Protein AF-A0A7V9C0D9-F1 (afdb_monomer)

Sequence (172 aa):
MTDKRKLALTRKELLERAALGGAVLTVPGLLAACGGGSGIEGAATTTVAQATADTTLADKLTISNWSLYIDIDEKTKKRPTLEQFTADTGVKVEYIEDVNDNDEWFGKNQAALRQGKAIGRDITVLTDWMAARMVRLGYAEKLDRETIPNAKNLVSALQSPGWDPDRSFSLP

Nearest PDB structures (foldseek):
  3hjf-assembly1_A  TM=5.015E-01  e=9.085E-01  Thermus thermophilus HB27
  4nca-assembly1_A  TM=4.549E-01  e=6.955E-01  Thermus thermophilus
  5gq9-assembly1_A  TM=4.524E-01  e=1.187E+00  Thermus thermophilus HB27
  4kpy-assembly2_B  TM=4.471E-01  e=2.165E+00  Thermus thermophilus HB27
  4nca-assembly2_B  TM=4.562E-01  e=2.314E+00  Thermus thermophilus

Structure (mmCIF, N/CA/C/O backbone):
data_AF-A0A7V9C0D9-F1
#
_entry.id   AF-A0A7V9C0D9-F1
#
loop_
_atom_site.group_PDB
_atom_site.id
_atom_site.type_symbol
_atom_site.label_atom_id
_atom_site.label_alt_id
_atom_site.label_comp_id
_atom_site.label_asym_id
_atom_site.label_entity_id
_atom_site.label_seq_id
_atom_site.pdbx_PDB_ins_code
_atom_site.Cartn_x
_atom_site.Cartn_y
_atom_site.Cartn_z
_atom_site.occupancy
_atom_site.B_iso_or_equiv
_atom_site.auth_seq_id
_atom_site.auth_comp_id
_atom_site.auth_asym_id
_atom_site.auth_atom_id
_atom_site.pdbx_PDB_model_num
ATOM 1 N N . MET A 1 1 ? 51.490 21.694 38.026 1.00 43.00 1 MET A N 1
ATOM 2 C CA . MET A 1 1 ? 52.101 21.862 36.686 1.00 43.00 1 MET A CA 1
ATOM 3 C C . MET A 1 1 ? 53.160 20.774 36.570 1.00 43.00 1 MET A C 1
ATOM 5 O O . MET A 1 1 ? 53.981 20.700 37.464 1.00 43.00 1 MET A O 1
ATOM 9 N N . THR A 1 2 ? 53.113 19.806 35.654 1.00 39.44 2 THR A N 1
ATOM 10 C CA . THR A 1 2 ? 52.869 19.946 34.212 1.00 39.44 2 THR A CA 1
ATOM 11 C C . THR A 1 2 ? 52.307 18.642 33.616 1.00 39.44 2 THR A C 1
ATOM 13 O O . THR A 1 2 ? 52.577 17.541 34.086 1.00 39.44 2 THR A O 1
ATOM 16 N N . ASP A 1 3 ? 51.486 18.857 32.598 1.00 39.78 3 ASP A N 1
ATOM 17 C CA . ASP A 1 3 ? 50.572 18.016 31.824 1.00 39.78 3 ASP A CA 1
ATOM 18 C C . ASP A 1 3 ? 51.233 16.823 31.084 1.00 39.78 3 ASP A C 1
ATOM 20 O O . ASP A 1 3 ? 52.225 17.000 30.376 1.00 39.78 3 ASP A O 1
ATOM 24 N N . LYS A 1 4 ? 50.673 15.605 31.204 1.00 45.59 4 LYS A N 1
ATOM 25 C CA . LYS A 1 4 ? 51.028 14.432 30.373 1.00 45.59 4 LYS A CA 1
ATOM 26 C C . LYS A 1 4 ? 49.917 14.191 29.348 1.00 45.59 4 LYS A C 1
ATOM 28 O O . LYS A 1 4 ? 48.973 13.441 29.596 1.00 45.59 4 LYS A O 1
ATOM 33 N N . ARG A 1 5 ? 50.048 14.818 28.179 1.00 52.03 5 ARG A N 1
ATOM 34 C CA . ARG A 1 5 ? 49.160 14.604 27.028 1.00 52.03 5 ARG A CA 1
ATOM 35 C C . ARG A 1 5 ? 49.320 13.182 26.486 1.00 52.03 5 ARG A C 1
ATOM 37 O O . ARG A 1 5 ? 50.422 12.745 26.168 1.00 52.03 5 ARG A O 1
ATOM 44 N N . LYS A 1 6 ? 48.199 12.467 26.379 1.00 49.31 6 LYS A N 1
ATOM 45 C CA . LYS A 1 6 ? 48.088 11.154 25.733 1.00 49.31 6 LYS A CA 1
ATOM 46 C C . LYS A 1 6 ? 48.381 11.299 24.233 1.00 49.31 6 LYS A C 1
ATOM 48 O O . LYS A 1 6 ? 47.725 12.087 23.558 1.00 49.31 6 LYS A O 1
ATOM 53 N N . LEU A 1 7 ? 49.343 10.534 23.717 1.00 53.47 7 LEU A N 1
ATOM 54 C CA . LEU A 1 7 ? 49.616 10.403 22.283 1.00 53.47 7 LEU A CA 1
ATOM 55 C C . LEU A 1 7 ? 48.478 9.603 21.630 1.00 53.47 7 LEU A C 1
ATOM 57 O O . LEU A 1 7 ? 48.466 8.376 21.682 1.00 53.47 7 LEU A O 1
ATOM 61 N N . ALA A 1 8 ? 47.495 10.295 21.057 1.00 54.19 8 ALA A N 1
ATOM 62 C CA . ALA A 1 8 ? 46.501 9.681 20.186 1.00 54.19 8 ALA A CA 1
ATOM 63 C C . ALA A 1 8 ? 47.062 9.651 18.757 1.00 54.19 8 ALA A C 1
ATOM 65 O O . ALA A 1 8 ? 47.154 10.690 18.107 1.00 54.19 8 ALA A O 1
ATOM 66 N N . LEU A 1 9 ? 47.462 8.468 18.283 1.00 62.81 9 LEU A N 1
ATOM 67 C CA . LEU A 1 9 ? 47.835 8.255 16.883 1.00 62.81 9 LEU A CA 1
ATOM 68 C C . LEU A 1 9 ? 46.603 8.460 16.000 1.00 62.81 9 LEU A C 1
ATOM 70 O O . LEU A 1 9 ? 45.533 7.903 16.261 1.00 62.81 9 LEU A O 1
ATOM 74 N N . THR A 1 10 ? 46.742 9.269 14.955 1.00 70.44 10 THR A N 1
ATOM 75 C CA . THR A 1 10 ? 45.628 9.555 14.048 1.00 70.44 10 THR A CA 1
ATOM 76 C C . THR A 1 10 ? 45.445 8.420 13.035 1.00 70.44 10 THR A C 1
ATOM 78 O O . THR A 1 10 ? 46.400 7.754 12.639 1.00 70.44 10 THR A O 1
ATOM 81 N N . ARG A 1 11 ? 44.201 8.192 12.575 1.00 61.34 11 ARG A N 1
ATOM 82 C CA . ARG A 1 11 ? 43.859 7.128 11.599 1.00 61.34 11 ARG A CA 1
ATOM 83 C C . ARG A 1 11 ? 44.713 7.176 10.325 1.00 61.34 11 ARG A C 1
ATOM 85 O O . ARG A 1 11 ? 44.920 6.149 9.690 1.00 61.34 11 ARG A O 1
ATOM 92 N N . LYS A 1 12 ? 45.209 8.363 9.972 1.00 57.19 12 LYS A N 1
ATOM 93 C CA . LYS A 1 12 ? 46.047 8.601 8.798 1.00 57.19 12 LYS A CA 1
ATOM 94 C C . LYS A 1 12 ? 47.481 8.082 8.995 1.00 57.19 12 LYS A C 1
ATOM 96 O O . LYS A 1 12 ? 47.986 7.392 8.121 1.00 57.19 12 LYS A O 1
ATOM 101 N N . GLU A 1 13 ? 48.071 8.273 10.178 1.00 59.66 13 GLU A N 1
ATOM 102 C CA . GLU A 1 13 ? 49.398 7.725 10.521 1.00 59.66 13 GLU A CA 1
ATOM 103 C C . GLU A 1 13 ? 49.404 6.196 10.655 1.00 59.66 13 GLU A C 1
ATOM 105 O O . GLU A 1 13 ? 50.413 5.556 10.362 1.00 59.66 13 GLU A O 1
ATOM 110 N N . LEU A 1 14 ? 48.288 5.589 11.080 1.00 65.38 14 LEU A N 1
ATOM 111 C CA . LEU A 1 14 ? 48.160 4.128 11.144 1.00 65.38 14 LEU A CA 1
ATOM 112 C C . LEU A 1 14 ? 48.170 3.498 9.739 1.00 65.38 14 LEU A C 1
ATOM 114 O O . LEU A 1 14 ? 48.801 2.464 9.534 1.00 65.38 14 LEU A O 1
ATOM 118 N N . LEU A 1 15 ? 47.503 4.138 8.773 1.00 65.00 15 LEU A N 1
ATOM 119 C CA . LEU A 1 15 ? 47.429 3.667 7.387 1.00 65.00 15 LEU A CA 1
ATOM 120 C C . LEU A 1 15 ? 48.741 3.891 6.626 1.00 65.00 15 LEU A C 1
ATOM 122 O O . LEU A 1 15 ? 49.165 3.018 5.876 1.00 65.00 15 LEU A O 1
ATOM 126 N N . GLU A 1 16 ? 49.427 5.009 6.868 1.00 58.91 16 GLU A N 1
ATOM 127 C CA . GLU A 1 16 ? 50.733 5.282 6.254 1.00 58.91 16 GLU A CA 1
ATOM 128 C C . GLU A 1 16 ? 51.829 4.329 6.762 1.00 58.91 16 GLU A C 1
ATOM 130 O O . GLU A 1 16 ? 52.700 3.923 5.995 1.00 58.91 16 GLU A O 1
ATOM 135 N N . ARG A 1 17 ? 51.761 3.888 8.027 1.00 55.12 17 ARG A N 1
ATOM 136 C CA . ARG A 1 17 ? 52.713 2.912 8.592 1.00 55.12 17 ARG A CA 1
ATOM 137 C C . ARG A 1 17 ? 52.408 1.458 8.216 1.00 55.12 17 ARG A C 1
ATOM 139 O O . ARG A 1 17 ? 53.324 0.642 8.226 1.00 55.12 17 ARG A O 1
ATOM 146 N N . ALA A 1 18 ? 51.169 1.137 7.840 1.00 57.06 18 ALA A N 1
ATOM 147 C CA . ALA A 1 18 ? 50.803 -0.183 7.322 1.00 57.06 18 ALA A CA 1
ATOM 148 C C . ALA A 1 18 ? 51.292 -0.417 5.877 1.00 57.06 18 ALA A C 1
ATOM 150 O O . ALA A 1 18 ? 51.474 -1.559 5.467 1.00 57.06 18 ALA A O 1
ATOM 151 N N . ALA A 1 19 ? 51.554 0.650 5.114 1.00 55.41 19 ALA A N 1
ATOM 152 C CA . ALA A 1 19 ? 51.967 0.557 3.714 1.00 55.41 19 ALA A CA 1
ATOM 153 C C . ALA A 1 19 ? 53.476 0.296 3.501 1.00 55.41 19 ALA A C 1
ATOM 155 O O . ALA A 1 19 ? 53.890 0.056 2.370 1.00 55.41 19 ALA A O 1
ATOM 156 N N . LEU A 1 20 ? 54.308 0.336 4.552 1.00 55.09 20 LEU A N 1
ATOM 157 C CA . LEU A 1 20 ? 55.777 0.300 4.423 1.00 55.09 20 LEU A CA 1
ATOM 158 C C . LEU A 1 20 ? 56.484 -0.794 5.251 1.00 55.09 20 LEU A C 1
ATOM 160 O O . LEU A 1 20 ? 57.712 -0.806 5.309 1.00 55.09 20 LEU A O 1
ATOM 164 N N . GLY A 1 21 ? 55.758 -1.737 5.863 1.00 47.91 21 GLY A N 1
ATOM 165 C CA . GLY A 1 21 ? 56.348 -2.749 6.749 1.00 47.91 21 GLY A CA 1
ATOM 166 C C . GLY A 1 21 ? 55.880 -4.185 6.506 1.00 47.91 21 GLY A C 1
ATOM 167 O O . GLY A 1 21 ? 54.910 -4.615 7.112 1.00 47.91 21 GLY A O 1
ATOM 168 N N . GLY A 1 22 ? 56.653 -4.951 5.729 1.00 45.75 22 GLY A N 1
ATOM 169 C CA . GLY A 1 22 ? 56.920 -6.359 6.064 1.00 45.75 22 GLY A CA 1
ATOM 170 C C . GLY A 1 22 ? 56.123 -7.459 5.353 1.00 45.75 22 GLY A C 1
ATOM 171 O O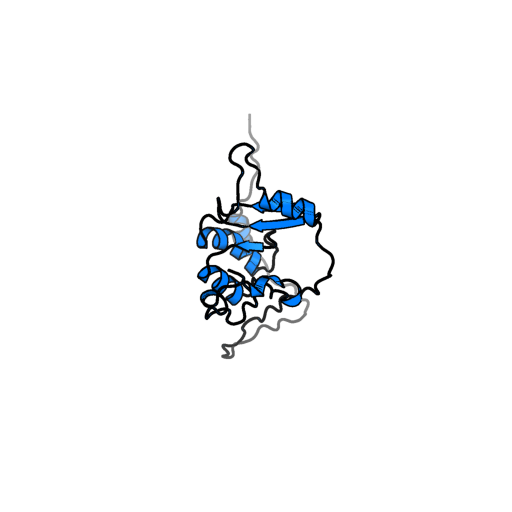 . GLY A 1 22 ? 55.068 -7.889 5.796 1.00 45.75 22 GLY A O 1
ATOM 172 N N . ALA A 1 23 ? 56.749 -7.965 4.294 1.00 48.56 23 ALA A N 1
ATOM 173 C CA . ALA A 1 23 ? 56.730 -9.318 3.739 1.00 48.56 23 ALA A CA 1
ATOM 174 C C . ALA A 1 23 ? 56.146 -10.500 4.566 1.00 48.56 23 ALA A C 1
ATOM 176 O O . ALA A 1 23 ? 56.520 -10.739 5.708 1.00 48.56 23 ALA A O 1
ATOM 177 N N . VAL A 1 24 ? 55.367 -11.321 3.843 1.00 53.41 24 VAL A N 1
ATOM 178 C CA . VAL A 1 24 ? 55.489 -12.789 3.666 1.00 53.41 24 VAL A CA 1
ATOM 179 C C . VAL A 1 24 ? 55.518 -13.679 4.920 1.00 53.41 24 VAL A C 1
ATOM 181 O O . VAL A 1 24 ? 56.568 -13.925 5.504 1.00 53.41 24 VAL A O 1
ATOM 184 N N . LEU A 1 25 ? 54.386 -14.349 5.175 1.00 51.03 25 LEU A N 1
ATOM 185 C CA . LEU A 1 25 ? 54.352 -15.736 5.651 1.00 51.03 25 LEU A CA 1
ATOM 186 C C . LEU A 1 25 ? 53.341 -16.530 4.807 1.00 51.03 25 LEU A C 1
ATOM 188 O O . LEU A 1 25 ? 52.167 -16.190 4.704 1.00 51.03 25 LEU A O 1
ATOM 192 N N . THR A 1 26 ? 53.857 -17.568 4.160 1.00 59.44 26 THR A N 1
ATOM 193 C CA . THR A 1 26 ? 53.205 -18.520 3.257 1.00 59.44 26 THR A CA 1
ATOM 194 C C . THR A 1 26 ? 52.540 -19.670 4.021 1.00 59.44 26 THR A C 1
ATOM 196 O O . THR A 1 26 ? 53.263 -20.388 4.704 1.00 59.44 26 THR A O 1
ATOM 199 N N . VAL A 1 27 ? 51.236 -19.927 3.821 1.00 51.44 27 VAL A N 1
ATOM 200 C CA . VAL A 1 27 ? 50.573 -21.254 3.940 1.00 51.44 27 VAL A CA 1
ATOM 201 C C . VAL A 1 27 ? 49.370 -21.272 2.958 1.00 51.44 27 VAL A C 1
ATOM 203 O O . VAL A 1 27 ? 48.718 -20.238 2.815 1.00 51.44 27 VAL A O 1
ATOM 206 N N . PRO A 1 28 ? 49.111 -22.367 2.207 1.00 53.44 28 PRO A N 1
ATOM 207 C CA . PRO A 1 28 ? 48.475 -22.326 0.886 1.00 53.44 28 PRO A CA 1
ATOM 208 C C . PRO A 1 28 ? 46.963 -22.591 0.917 1.00 53.44 28 PRO A C 1
ATOM 210 O O . PRO A 1 28 ? 46.479 -23.348 1.753 1.00 53.44 28 PRO A O 1
ATOM 213 N N . GLY A 1 29 ? 46.226 -22.062 -0.067 1.00 53.09 29 GLY A N 1
ATOM 214 C CA . GLY A 1 29 ? 44.874 -22.551 -0.351 1.00 53.09 29 GLY A CA 1
ATOM 215 C C . GLY A 1 29 ? 43.988 -21.614 -1.166 1.00 53.09 29 GLY A C 1
ATOM 216 O O . GLY A 1 29 ? 43.219 -20.857 -0.593 1.00 53.09 29 GLY A O 1
ATOM 217 N N . LEU A 1 30 ? 44.048 -21.762 -2.496 1.00 51.69 30 LEU A N 1
ATOM 218 C CA . LEU A 1 30 ? 43.018 -21.382 -3.483 1.00 51.69 30 LEU A CA 1
ATOM 219 C C . LEU A 1 30 ? 42.835 -19.880 -3.783 1.00 51.69 30 LEU A C 1
ATOM 221 O O . LEU A 1 30 ? 41.763 -19.304 -3.626 1.00 51.69 30 LEU A O 1
ATOM 225 N N 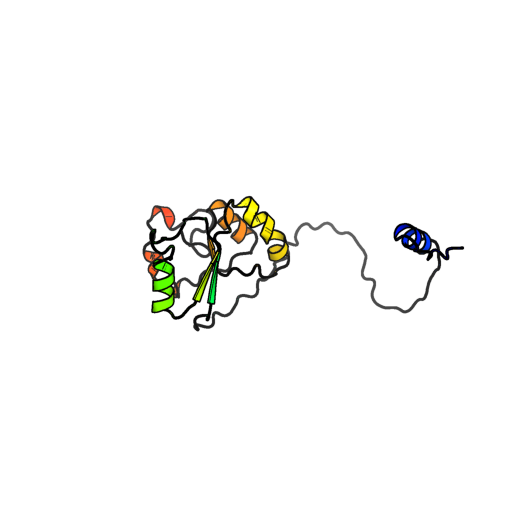. LEU A 1 31 ? 43.872 -19.283 -4.373 1.00 49.06 31 LEU A N 1
ATOM 226 C CA . LEU A 1 31 ? 43.727 -18.143 -5.284 1.00 49.06 31 LEU A CA 1
ATOM 227 C C . LEU A 1 31 ? 43.317 -18.658 -6.675 1.00 49.06 31 LEU A C 1
ATOM 229 O O . LEU A 1 31 ? 44.167 -18.959 -7.508 1.00 49.06 31 LEU A O 1
ATOM 233 N N . ALA A 1 32 ? 42.011 -18.744 -6.929 1.00 53.53 32 ALA A N 1
ATOM 234 C CA . ALA A 1 32 ? 41.464 -18.738 -8.285 1.00 53.53 32 ALA A CA 1
ATOM 235 C C . ALA A 1 32 ? 41.053 -17.299 -8.623 1.00 53.53 32 ALA A C 1
ATOM 237 O O . ALA A 1 32 ? 39.893 -16.915 -8.512 1.00 53.53 32 ALA A O 1
ATOM 238 N N . ALA A 1 33 ? 42.043 -16.481 -8.974 1.00 60.78 33 ALA A N 1
ATOM 239 C CA . ALA A 1 33 ? 41.847 -15.132 -9.489 1.00 60.78 33 ALA A CA 1
ATOM 240 C C . ALA A 1 33 ? 42.762 -14.918 -10.703 1.00 60.78 33 ALA A C 1
ATOM 242 O O . ALA A 1 33 ? 43.808 -14.292 -10.609 1.00 60.78 33 ALA A O 1
ATOM 243 N N . CYS A 1 34 ? 42.346 -15.478 -11.835 1.00 47.81 34 CYS A N 1
ATOM 244 C CA . CYS A 1 34 ? 42.679 -15.109 -13.214 1.00 47.81 34 CYS A CA 1
ATOM 245 C C . CYS A 1 34 ? 41.503 -15.654 -14.044 1.00 47.81 34 CYS A C 1
ATOM 247 O O . CYS A 1 34 ? 41.014 -16.736 -13.757 1.00 47.81 34 CYS A O 1
ATOM 249 N N . GLY A 1 35 ? 40.960 -15.005 -15.056 1.00 35.59 35 GLY A N 1
ATOM 250 C CA . GLY A 1 35 ? 41.359 -13.831 -15.804 1.00 35.59 35 GLY A CA 1
ATOM 251 C C . GLY A 1 35 ? 40.237 -13.548 -16.808 1.00 35.59 35 GLY A C 1
ATOM 252 O O . GLY A 1 35 ? 39.268 -14.303 -16.902 1.00 35.59 35 GLY A O 1
ATOM 253 N N . GLY A 1 36 ? 40.350 -12.424 -17.508 1.00 41.06 36 GLY A N 1
ATOM 254 C CA . GLY A 1 36 ? 39.321 -11.919 -18.406 1.00 41.06 36 GLY A CA 1
ATOM 255 C C . GLY A 1 36 ? 38.875 -12.898 -19.494 1.00 41.06 36 GLY A C 1
ATOM 256 O O . GLY A 1 36 ? 39.666 -13.636 -20.074 1.00 41.06 36 GLY A O 1
ATOM 257 N N . GLY A 1 37 ? 37.587 -12.811 -19.798 1.00 32.62 37 GLY A N 1
ATOM 258 C CA . GLY A 1 37 ? 36.946 -13.358 -20.979 1.00 32.62 37 GLY A CA 1
ATOM 259 C C . GLY A 1 37 ? 35.621 -12.627 -21.151 1.00 32.62 37 GLY A C 1
ATOM 260 O O . GLY A 1 37 ? 34.822 -12.572 -20.221 1.00 32.62 37 GLY A O 1
ATOM 261 N N . SER A 1 38 ? 35.448 -11.984 -22.301 1.00 45.44 38 SER A N 1
ATOM 262 C CA . SER A 1 38 ? 34.242 -11.274 -22.718 1.00 45.44 38 SER A CA 1
ATOM 263 C C . SER A 1 38 ? 32.970 -12.073 -22.424 1.00 45.44 38 SER A C 1
ATOM 265 O O . SER A 1 38 ? 32.877 -13.239 -22.793 1.00 45.44 38 SER A O 1
ATOM 267 N N . GLY A 1 39 ? 31.985 -11.430 -21.802 1.00 34.00 39 GLY A N 1
ATOM 268 C CA . GLY A 1 39 ? 30.708 -12.063 -21.489 1.00 34.00 39 GLY A CA 1
ATOM 269 C C . GLY A 1 39 ? 29.834 -11.168 -20.625 1.00 34.00 39 GLY A C 1
ATOM 270 O O . GLY A 1 39 ? 29.783 -11.303 -19.408 1.00 34.00 39 GLY A O 1
ATOM 271 N N . ILE A 1 40 ? 29.163 -10.222 -21.273 1.00 50.59 40 ILE A N 1
ATOM 272 C CA . ILE A 1 40 ? 27.858 -9.733 -20.821 1.00 50.59 40 ILE A CA 1
ATOM 273 C C . ILE A 1 40 ? 26.949 -10.958 -20.754 1.00 50.59 40 ILE A C 1
ATOM 275 O O . ILE A 1 40 ? 26.757 -11.584 -21.785 1.00 50.59 40 ILE A O 1
ATOM 279 N N . GLU A 1 41 ? 26.476 -11.295 -19.557 1.00 45.88 41 GLU A N 1
ATOM 280 C CA . GLU A 1 41 ? 25.227 -12.005 -19.231 1.00 45.88 41 GLU A CA 1
ATOM 281 C C . GLU A 1 41 ? 25.400 -12.670 -17.867 1.00 45.88 41 GLU A C 1
ATOM 283 O O . GLU A 1 41 ? 25.920 -13.767 -17.703 1.00 45.88 41 GLU A O 1
ATOM 288 N N . GLY A 1 42 ? 24.982 -11.934 -16.851 1.00 36.41 42 GLY A N 1
ATOM 289 C CA . GLY A 1 42 ? 24.941 -12.396 -15.478 1.00 36.41 42 GLY A CA 1
ATOM 290 C C . GLY A 1 42 ? 23.961 -11.525 -14.727 1.00 36.41 42 GLY A C 1
ATOM 291 O O . GLY A 1 42 ? 24.327 -10.875 -13.751 1.00 36.41 42 GLY A O 1
ATOM 292 N N . ALA A 1 43 ? 22.727 -11.440 -15.236 1.00 45.56 43 ALA A N 1
ATOM 293 C CA . ALA A 1 43 ? 21.602 -11.033 -14.416 1.00 45.56 43 ALA A CA 1
ATOM 294 C C . ALA A 1 43 ? 21.582 -12.008 -13.239 1.00 45.56 43 ALA A C 1
ATOM 296 O O . ALA A 1 43 ? 21.179 -13.163 -13.385 1.00 45.56 43 ALA A O 1
ATOM 297 N N . ALA A 1 44 ? 22.123 -11.563 -12.103 1.00 43.31 44 ALA A N 1
ATOM 298 C CA . ALA A 1 44 ? 22.009 -12.262 -10.844 1.00 43.31 44 ALA A CA 1
ATOM 299 C C . ALA A 1 44 ? 20.513 -12.466 -10.626 1.00 43.31 44 ALA A C 1
ATOM 301 O O . ALA A 1 44 ? 19.777 -11.531 -10.310 1.00 43.31 44 ALA A O 1
ATOM 302 N N . THR A 1 45 ? 20.057 -13.679 -10.920 1.00 43.47 45 THR A N 1
ATOM 303 C CA . THR A 1 45 ? 18.689 -14.088 -10.674 1.00 43.47 45 THR A CA 1
ATOM 304 C C . THR A 1 45 ? 18.642 -14.272 -9.173 1.00 43.47 45 THR A C 1
ATOM 306 O O . THR A 1 45 ? 18.974 -15.333 -8.653 1.00 43.47 45 THR A O 1
ATOM 309 N N . THR A 1 46 ? 18.357 -13.184 -8.461 1.00 43.69 46 THR A N 1
ATOM 310 C CA . THR A 1 46 ? 18.007 -13.253 -7.052 1.00 43.69 46 THR A CA 1
ATOM 311 C C . THR A 1 46 ? 16.708 -14.037 -7.009 1.00 43.69 46 THR A C 1
ATOM 313 O O . THR A 1 46 ? 15.633 -13.492 -7.242 1.00 43.69 46 THR A O 1
ATOM 316 N N . THR A 1 47 ? 16.809 -15.347 -6.800 1.00 37.81 47 THR A N 1
ATOM 317 C CA . THR A 1 47 ? 15.672 -16.180 -6.436 1.00 37.81 47 THR A CA 1
ATOM 318 C C . THR A 1 47 ? 15.194 -15.667 -5.089 1.00 37.81 47 THR A C 1
ATOM 320 O O . THR A 1 47 ? 15.751 -16.016 -4.047 1.00 37.81 47 THR A O 1
ATOM 323 N N . VAL A 1 48 ? 14.217 -14.763 -5.119 1.00 53.69 48 VAL A N 1
ATOM 324 C CA . VAL A 1 48 ? 13.432 -14.419 -3.939 1.00 53.69 48 VAL A CA 1
ATOM 325 C C . VAL A 1 48 ? 12.783 -15.727 -3.513 1.00 53.69 48 VAL A C 1
ATOM 327 O O . VAL A 1 48 ? 12.089 -16.361 -4.309 1.00 53.69 48 VAL A O 1
ATOM 330 N N . ALA A 1 49 ? 13.112 -16.191 -2.308 1.00 44.09 49 ALA A N 1
ATOM 331 C CA . ALA A 1 49 ? 12.490 -17.373 -1.744 1.00 44.09 49 ALA A CA 1
ATOM 332 C C . ALA A 1 49 ? 10.978 -17.134 -1.742 1.00 44.09 49 ALA A C 1
ATOM 334 O O . ALA A 1 49 ? 10.501 -16.207 -1.093 1.00 44.09 49 ALA A O 1
ATOM 335 N N . GLN A 1 50 ? 10.253 -17.925 -2.528 1.00 46.91 50 GLN A N 1
ATOM 336 C CA . GLN A 1 50 ? 8.802 -17.885 -2.563 1.00 46.91 50 GLN A CA 1
ATOM 337 C C . GLN A 1 50 ? 8.319 -18.394 -1.206 1.00 46.91 50 GLN A C 1
ATOM 339 O O . GLN A 1 50 ? 8.560 -19.556 -0.865 1.00 46.91 50 GLN A O 1
ATOM 344 N N . ALA A 1 51 ? 7.722 -17.517 -0.402 1.00 54.41 51 ALA A N 1
ATOM 345 C CA . ALA A 1 51 ? 7.131 -17.928 0.855 1.00 54.41 51 ALA A CA 1
ATOM 346 C C . ALA A 1 51 ? 5.976 -18.886 0.533 1.00 54.41 51 ALA A C 1
ATOM 348 O O . ALA A 1 51 ? 5.095 -18.587 -0.270 1.00 54.41 51 ALA A O 1
ATOM 349 N N . THR A 1 52 ? 5.996 -20.084 1.112 1.00 49.56 52 THR A N 1
ATOM 350 C CA . THR A 1 52 ? 4.811 -20.941 1.128 1.00 49.56 52 THR A CA 1
ATOM 351 C C . THR A 1 52 ? 3.788 -20.251 2.018 1.00 49.56 52 THR A C 1
ATOM 353 O O . THR A 1 52 ? 4.024 -20.157 3.223 1.00 49.56 52 THR A O 1
ATOM 356 N N . ALA A 1 53 ? 2.712 -19.721 1.433 1.00 56.34 53 ALA A N 1
ATOM 357 C CA . ALA A 1 53 ? 1.654 -19.063 2.185 1.00 56.34 53 ALA A CA 1
ATOM 358 C C . ALA A 1 53 ? 1.045 -20.064 3.176 1.00 56.34 53 ALA A C 1
ATOM 360 O O . ALA A 1 53 ? 0.360 -21.012 2.793 1.00 56.34 53 ALA A O 1
ATOM 361 N N . ASP A 1 54 ? 1.347 -19.876 4.456 1.00 57.31 54 ASP A N 1
ATOM 362 C CA . ASP A 1 54 ? 0.564 -20.456 5.532 1.00 57.31 54 ASP A CA 1
ATOM 363 C C . ASP A 1 54 ? -0.802 -19.755 5.492 1.00 57.31 54 ASP A C 1
ATOM 365 O O . ASP A 1 54 ? -0.876 -18.528 5.471 1.00 57.31 54 ASP A O 1
ATOM 369 N N . THR A 1 55 ? -1.897 -20.512 5.418 1.00 64.44 55 THR A N 1
ATOM 370 C CA . THR A 1 55 ? -3.263 -19.957 5.340 1.00 64.44 55 THR A CA 1
ATOM 371 C C . THR A 1 55 ? -3.733 -19.319 6.654 1.00 64.44 55 THR A C 1
ATOM 373 O O . THR A 1 55 ? -4.904 -18.967 6.794 1.00 64.44 55 THR A O 1
ATOM 376 N N . THR A 1 56 ? -2.852 -19.206 7.647 1.00 81.25 56 THR A N 1
ATOM 377 C CA . THR A 1 56 ? -3.123 -18.526 8.910 1.00 81.25 56 THR A CA 1
ATOM 378 C C . THR A 1 56 ? -2.938 -17.016 8.771 1.00 81.25 56 THR A C 1
ATOM 380 O O . THR A 1 56 ? -1.959 -16.524 8.214 1.00 81.25 56 THR A O 1
ATOM 383 N N . LEU A 1 57 ? -3.909 -16.253 9.279 1.00 85.00 57 LEU A N 1
ATOM 384 C CA . LEU A 1 57 ? -3.795 -14.798 9.334 1.00 85.00 57 LEU A CA 1
ATOM 385 C C . LEU A 1 57 ? -2.688 -14.397 10.313 1.00 85.00 57 LEU A C 1
ATOM 387 O O . LEU A 1 57 ? -2.576 -14.960 11.402 1.00 85.00 57 LEU A O 1
ATOM 391 N N . ALA A 1 58 ? -1.900 -13.390 9.937 1.00 89.69 58 ALA A N 1
ATOM 392 C CA . ALA A 1 58 ? -0.902 -12.803 10.820 1.00 89.69 58 ALA A CA 1
ATOM 393 C C . ALA A 1 58 ? -1.559 -11.985 11.945 1.00 89.69 58 ALA A C 1
ATOM 395 O O . ALA A 1 58 ? -2.581 -11.337 11.735 1.00 89.69 58 ALA A O 1
ATOM 396 N N . ASP A 1 59 ? -0.921 -11.917 13.117 1.00 94.31 59 ASP A N 1
ATOM 397 C CA . ASP A 1 59 ? -1.403 -11.094 14.242 1.00 94.31 59 ASP A CA 1
ATOM 398 C C . ASP A 1 59 ? -1.412 -9.586 13.927 1.00 94.31 59 ASP A C 1
ATOM 400 O O . ASP A 1 59 ? -2.166 -8.806 14.524 1.00 94.31 59 ASP A O 1
ATOM 404 N N . LYS A 1 60 ? -0.520 -9.156 13.027 1.00 96.88 60 LYS A N 1
ATOM 405 C CA . LYS A 1 60 ? -0.318 -7.756 12.662 1.00 96.88 60 LYS A CA 1
ATOM 406 C C . LYS A 1 60 ? -0.043 -7.607 11.168 1.00 96.88 60 LYS A C 1
ATOM 408 O O . LYS A 1 60 ? 0.730 -8.378 10.611 1.00 96.88 60 LYS A O 1
ATOM 413 N N . LEU A 1 61 ? -0.610 -6.560 10.578 1.00 97.38 61 LEU A N 1
ATOM 414 C CA . LEU A 1 61 ? -0.387 -6.105 9.210 1.00 97.38 61 LEU A CA 1
ATOM 415 C C . LEU A 1 61 ? 0.163 -4.672 9.222 1.00 97.38 61 LEU A C 1
ATOM 417 O O . LEU A 1 61 ? -0.427 -3.792 9.846 1.00 97.38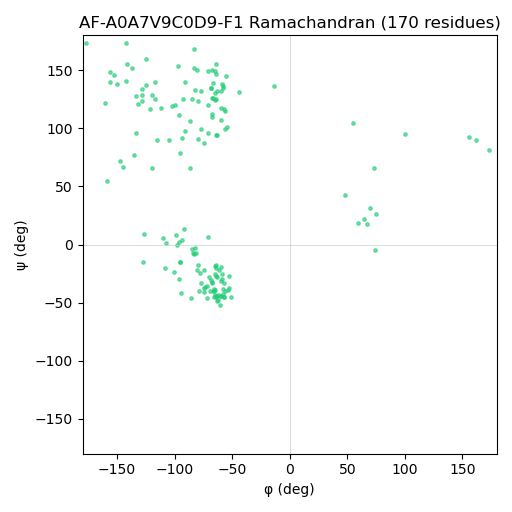 61 LEU A O 1
ATOM 421 N N . THR A 1 62 ? 1.263 -4.420 8.519 1.00 98.44 62 THR A N 1
ATOM 422 C CA . THR A 1 62 ? 1.914 -3.106 8.434 1.00 98.44 62 THR A CA 1
ATOM 423 C C . THR A 1 62 ? 1.777 -2.527 7.032 1.00 98.44 62 THR A C 1
ATOM 425 O O . THR A 1 62 ? 2.303 -3.084 6.065 1.00 98.44 62 THR A O 1
ATOM 428 N N . ILE A 1 63 ? 1.104 -1.382 6.920 1.00 98.50 63 ILE A N 1
ATOM 429 C CA . ILE A 1 63 ? 0.780 -0.744 5.641 1.00 98.50 63 ILE A CA 1
ATOM 430 C C . ILE A 1 63 ? 1.472 0.615 5.552 1.00 98.50 63 ILE A C 1
ATOM 432 O O . ILE A 1 63 ? 1.260 1.471 6.408 1.00 98.50 63 ILE A O 1
ATOM 436 N N . SER A 1 64 ? 2.249 0.831 4.491 1.00 98.44 64 SER A N 1
ATOM 437 C CA . SER A 1 64 ? 2.691 2.163 4.059 1.00 98.44 64 SER A CA 1
ATOM 438 C C . SER A 1 64 ? 1.713 2.718 3.028 1.00 98.44 64 SER A C 1
ATOM 440 O O . SER A 1 64 ? 1.474 2.081 2.001 1.00 98.44 64 SER A O 1
ATOM 442 N N . ASN A 1 65 ? 1.169 3.908 3.265 1.00 98.38 65 ASN A N 1
ATOM 443 C CA . ASN A 1 65 ? 0.281 4.579 2.316 1.00 98.38 65 ASN A CA 1
ATOM 444 C C . ASN A 1 65 ? 0.521 6.095 2.301 1.00 98.38 65 ASN A C 1
ATOM 446 O O . ASN A 1 65 ? 1.287 6.641 3.098 1.00 98.38 65 ASN A O 1
ATOM 450 N N . TRP A 1 66 ? -0.147 6.766 1.373 1.00 98.19 66 TRP A N 1
ATOM 451 C CA . TRP A 1 66 ? -0.209 8.210 1.279 1.00 98.19 66 TRP A CA 1
ATOM 452 C C . TRP A 1 66 ? -0.981 8.809 2.450 1.00 98.19 66 TRP A C 1
ATOM 454 O O . TRP A 1 66 ? -1.910 8.204 3.000 1.00 98.19 66 TRP A O 1
ATOM 464 N N . SER A 1 67 ? -0.607 10.033 2.809 1.00 94.56 67 SER A N 1
ATOM 465 C CA . SER A 1 67 ? -1.373 10.830 3.764 1.00 94.56 67 SER A CA 1
ATOM 466 C C . SER A 1 67 ? -2.811 11.016 3.275 1.00 94.56 67 SER A C 1
ATOM 468 O O . SER A 1 67 ? -3.029 11.362 2.114 1.00 94.56 67 SER A O 1
ATOM 470 N N . LEU A 1 68 ? -3.788 10.838 4.173 1.00 92.81 68 LEU A N 1
ATOM 471 C CA . LEU A 1 68 ? -5.220 11.066 3.911 1.00 92.81 68 LEU A CA 1
ATOM 472 C C . LEU A 1 68 ? -5.867 10.094 2.898 1.00 92.81 68 LEU A C 1
ATOM 474 O O . LEU A 1 68 ? -6.943 10.380 2.381 1.00 92.81 68 LEU A O 1
ATOM 478 N N . TYR A 1 69 ? -5.245 8.944 2.616 1.00 96.69 69 TYR A N 1
ATOM 479 C CA . TYR A 1 69 ? -5.762 7.928 1.673 1.00 96.69 69 TYR A CA 1
ATOM 480 C C . TYR A 1 69 ? -6.635 6.838 2.308 1.00 96.69 69 TYR A C 1
ATOM 482 O O . TYR A 1 69 ? -6.929 5.815 1.694 1.00 96.69 69 TYR A O 1
ATOM 490 N N . ILE A 1 70 ? -7.061 7.051 3.546 1.00 96.81 70 ILE A N 1
ATOM 491 C CA . ILE A 1 70 ? -8.047 6.217 4.225 1.00 96.81 70 ILE A CA 1
ATOM 492 C C . ILE A 1 70 ? -8.952 7.129 5.044 1.00 96.81 70 ILE A C 1
ATOM 494 O O . ILE A 1 70 ? -8.562 8.245 5.395 1.00 96.81 70 ILE A O 1
ATOM 498 N N . ASP A 1 71 ? -10.167 6.675 5.312 1.00 96.94 71 ASP A N 1
ATOM 499 C CA . ASP A 1 71 ? -11.158 7.441 6.049 1.00 96.94 71 ASP A CA 1
ATOM 500 C C . ASP A 1 71 ? -10.658 7.828 7.446 1.00 96.94 71 ASP A C 1
ATOM 502 O O . ASP A 1 71 ? -10.031 7.046 8.165 1.00 96.94 71 ASP A O 1
ATOM 506 N N . ILE A 1 72 ? -10.953 9.070 7.827 1.00 95.50 72 ILE A N 1
ATOM 507 C CA . ILE A 1 72 ? -10.675 9.609 9.154 1.00 95.50 72 ILE A CA 1
ATOM 508 C C . ILE A 1 72 ? -11.973 10.207 9.681 1.00 95.50 72 ILE A C 1
ATOM 510 O O . ILE A 1 72 ? -12.551 11.102 9.065 1.00 95.50 72 ILE A O 1
ATOM 514 N N . ASP A 1 73 ? -12.417 9.744 10.846 1.00 94.62 73 ASP A N 1
ATOM 515 C CA . ASP A 1 73 ? -13.516 10.382 11.558 1.00 94.62 73 ASP A CA 1
ATOM 516 C C . ASP A 1 73 ? -13.042 11.733 12.113 1.00 94.62 73 ASP A C 1
ATOM 518 O O . ASP A 1 73 ? -12.105 11.818 12.913 1.00 94.62 73 ASP A O 1
ATOM 522 N N . GLU A 1 74 ? -13.683 12.821 11.690 1.00 92.81 74 GLU A N 1
ATOM 523 C CA . GLU A 1 74 ? -13.218 14.174 12.005 1.00 92.81 74 GLU A CA 1
ATOM 524 C C . GLU A 1 74 ? -13.245 14.501 13.503 1.00 92.81 74 GLU A C 1
ATOM 526 O O . GLU A 1 74 ? -12.448 15.331 13.955 1.00 92.81 74 GLU A O 1
ATOM 531 N N . LYS A 1 75 ? -14.135 13.862 14.273 1.00 94.50 75 LYS A N 1
ATOM 532 C CA . LYS A 1 75 ? -14.346 14.148 15.698 1.00 94.50 75 LYS A CA 1
ATOM 533 C C . LYS A 1 75 ? -13.374 13.373 16.575 1.00 94.50 75 LYS A C 1
ATOM 535 O O . LYS A 1 75 ? -12.783 13.930 17.494 1.00 94.50 75 LYS A O 1
ATOM 540 N N . THR A 1 76 ? -13.223 12.088 16.295 1.00 94.88 76 THR A N 1
ATOM 541 C CA . THR A 1 76 ? -12.446 11.142 17.098 1.00 94.88 76 THR A CA 1
ATOM 542 C C . THR A 1 76 ? -11.023 10.961 16.586 1.00 94.88 76 THR A C 1
ATOM 544 O O . THR A 1 76 ? -10.186 10.433 17.313 1.00 94.88 76 THR A O 1
ATOM 547 N N . LYS A 1 77 ? -10.742 11.400 15.350 1.00 92.94 77 LYS A N 1
ATOM 548 C CA . LYS A 1 77 ? -9.473 11.194 14.631 1.00 92.94 77 LYS A CA 1
ATOM 549 C C . LYS A 1 77 ? -9.110 9.716 14.434 1.00 92.94 77 LYS A C 1
ATOM 551 O O . LYS A 1 77 ? -7.953 9.391 14.172 1.00 92.94 77 LYS A O 1
ATOM 556 N N . LYS A 1 78 ? -10.095 8.825 14.556 1.00 94.25 78 LYS A N 1
ATOM 557 C CA . LYS A 1 78 ? -9.972 7.386 14.293 1.00 94.25 78 LYS A CA 1
ATOM 558 C C . LYS A 1 78 ? -10.117 7.089 12.804 1.00 94.25 78 LYS A C 1
ATOM 560 O O . LYS A 1 78 ? -10.549 7.954 12.047 1.00 94.25 78 LYS A O 1
ATOM 565 N N . ARG A 1 79 ? -9.779 5.860 12.405 1.00 96.19 79 ARG A N 1
ATOM 566 C CA . ARG A 1 79 ? -9.892 5.357 11.026 1.00 96.19 79 ARG A CA 1
ATOM 567 C C . ARG A 1 79 ? -10.919 4.215 10.970 1.00 96.19 79 ARG A C 1
ATOM 569 O O . ARG A 1 79 ? -10.521 3.069 11.199 1.00 96.19 79 ARG A O 1
ATOM 576 N N . PRO A 1 80 ? -12.216 4.502 10.740 1.00 97.19 80 PRO A N 1
ATOM 577 C CA . PRO A 1 80 ? -13.277 3.495 10.813 1.00 97.19 80 PRO A CA 1
ATOM 578 C C . PRO A 1 80 ? -13.031 2.252 9.948 1.00 97.19 80 PRO A C 1
ATOM 580 O O . PRO A 1 80 ? -13.255 1.148 10.437 1.00 97.19 80 PRO A O 1
ATOM 583 N N . THR A 1 81 ? -12.482 2.380 8.732 1.00 97.69 81 THR A N 1
ATOM 584 C CA . THR A 1 81 ? -12.125 1.207 7.902 1.00 97.69 81 THR A CA 1
ATOM 585 C C . THR A 1 81 ? -11.140 0.269 8.602 1.00 97.69 81 THR A C 1
ATOM 587 O O . THR A 1 81 ? -11.305 -0.949 8.554 1.00 97.69 81 THR A O 1
ATOM 590 N N . LEU A 1 82 ? -10.119 0.807 9.278 1.00 97.69 82 LEU A N 1
ATOM 591 C CA . LEU A 1 82 ? -9.125 -0.016 9.977 1.00 97.69 82 LEU A CA 1
ATOM 592 C C . LEU A 1 82 ? -9.685 -0.638 11.254 1.00 97.69 82 LEU A C 1
ATOM 594 O O . LEU A 1 82 ? -9.337 -1.772 11.587 1.00 97.69 82 LEU A O 1
ATOM 598 N N . GLU A 1 83 ? -10.541 0.094 11.970 1.00 97.44 83 GLU A N 1
ATOM 599 C CA . GLU A 1 83 ? -11.227 -0.431 13.153 1.00 97.44 83 GLU A CA 1
ATOM 600 C C . GLU A 1 83 ? -12.157 -1.583 12.767 1.00 97.44 83 GLU A C 1
ATOM 602 O O . GLU A 1 83 ? -12.112 -2.635 13.402 1.00 97.44 83 GLU A O 1
ATOM 607 N N . GLN A 1 84 ? -12.923 -1.418 11.685 1.00 98.12 84 GLN A N 1
ATOM 608 C CA . GLN A 1 84 ? -13.799 -2.455 11.153 1.00 98.12 84 GLN A CA 1
ATOM 609 C C . GLN A 1 84 ? -12.999 -3.681 10.700 1.00 98.12 84 GLN A C 1
ATOM 611 O O . GLN A 1 84 ? -13.298 -4.794 11.120 1.00 98.12 84 GLN A O 1
ATOM 616 N N . PHE A 1 85 ? -11.923 -3.483 9.930 1.00 97.69 85 PHE A N 1
ATOM 617 C CA . PHE A 1 85 ? -11.051 -4.579 9.507 1.00 97.69 85 PHE A CA 1
ATOM 618 C C . PHE A 1 85 ? -10.477 -5.353 10.703 1.00 97.69 85 PHE A C 1
ATOM 620 O O . PHE A 1 85 ? -10.492 -6.584 10.715 1.00 97.69 85 PHE A O 1
ATOM 627 N N . THR A 1 86 ? -10.004 -4.641 11.729 1.00 97.44 86 THR A N 1
ATOM 628 C CA . THR A 1 86 ? -9.460 -5.264 12.945 1.00 97.44 86 THR A CA 1
ATOM 629 C C . THR A 1 86 ? -10.546 -6.026 13.710 1.00 97.44 86 THR A C 1
ATOM 631 O O . THR A 1 86 ? -10.282 -7.113 14.216 1.00 97.44 86 THR A O 1
ATOM 634 N N . ALA A 1 87 ? -11.768 -5.488 13.789 1.00 97.88 87 ALA A N 1
ATOM 635 C CA . ALA A 1 87 ? -12.893 -6.140 14.457 1.00 97.88 87 ALA A CA 1
ATOM 636 C C . ALA A 1 87 ? -13.334 -7.430 13.744 1.00 97.88 87 ALA A C 1
ATOM 638 O O . ALA A 1 87 ? -13.620 -8.421 14.414 1.00 97.88 87 ALA A O 1
ATOM 639 N N . ASP A 1 88 ? -13.346 -7.429 12.410 1.00 97.25 88 ASP A N 1
ATOM 640 C CA . ASP A 1 88 ? -13.803 -8.567 11.605 1.00 97.25 88 ASP A CA 1
ATOM 641 C C . ASP A 1 88 ? -12.767 -9.694 11.525 1.00 97.25 88 ASP A C 1
ATOM 643 O O . ASP A 1 88 ? -13.126 -10.869 11.452 1.00 97.25 88 ASP A O 1
ATOM 647 N N . THR A 1 89 ? -11.478 -9.349 11.525 1.00 96.06 89 THR A N 1
ATOM 648 C CA . THR A 1 89 ? -10.393 -10.310 11.263 1.00 96.06 89 THR A CA 1
ATOM 649 C C . THR A 1 89 ? -9.562 -10.659 12.495 1.00 96.06 89 THR A C 1
ATOM 651 O O . THR A 1 89 ? -8.865 -11.670 12.496 1.00 96.06 89 THR A O 1
ATOM 654 N N . GLY A 1 90 ? -9.585 -9.818 13.533 1.00 97.00 90 GLY A N 1
ATOM 655 C CA . GLY A 1 90 ? -8.663 -9.896 14.668 1.00 97.00 90 GLY A CA 1
ATOM 656 C C . GLY A 1 90 ? -7.236 -9.419 14.359 1.00 97.00 90 GLY A C 1
ATOM 657 O O . GLY A 1 90 ? -6.420 -9.325 15.277 1.00 97.00 90 GLY A O 1
ATOM 658 N N . VAL A 1 91 ? -6.930 -9.077 13.102 1.00 97.44 91 VAL A N 1
ATOM 659 C CA . VAL A 1 91 ? -5.600 -8.635 12.664 1.00 97.44 91 VAL A CA 1
ATOM 660 C C . VAL A 1 91 ? -5.399 -7.170 13.025 1.00 97.44 91 VAL A C 1
ATOM 662 O O . VAL A 1 91 ? -6.162 -6.300 12.605 1.00 97.44 91 VAL A O 1
ATOM 665 N N . LYS A 1 92 ? -4.337 -6.861 13.775 1.00 97.62 92 LYS A N 1
ATOM 666 C CA . LYS A 1 92 ? -3.998 -5.472 14.110 1.00 97.62 92 LYS A CA 1
ATOM 667 C C . LYS A 1 92 ? -3.350 -4.781 12.920 1.00 97.62 92 LYS A C 1
ATOM 669 O O . LYS A 1 92 ? -2.382 -5.296 12.370 1.00 97.62 92 LYS A O 1
ATOM 674 N N . VAL A 1 93 ? -3.801 -3.578 12.578 1.00 97.88 93 VAL A N 1
ATOM 675 C CA . VAL A 1 93 ? -3.193 -2.804 11.485 1.00 97.88 93 VAL A CA 1
ATOM 676 C C . VAL A 1 93 ? -2.291 -1.697 12.025 1.00 97.88 93 VAL A C 1
ATOM 678 O O . VAL A 1 93 ? -2.745 -0.779 12.705 1.00 97.88 93 VAL A O 1
ATOM 681 N N . GLU A 1 94 ? -1.007 -1.759 11.683 1.00 97.94 94 GLU A N 1
ATOM 682 C CA . GLU A 1 94 ? -0.067 -0.649 11.806 1.00 97.94 94 GLU A CA 1
ATOM 683 C C . GLU A 1 94 ? -0.074 0.141 10.491 1.00 97.94 94 GLU A C 1
ATOM 685 O O . GLU A 1 94 ? 0.554 -0.244 9.506 1.00 97.94 94 GLU A O 1
ATOM 690 N N . TYR A 1 95 ? -0.837 1.233 10.461 1.00 97.81 95 TYR A N 1
ATOM 691 C CA . TYR A 1 95 ? -1.006 2.066 9.272 1.00 97.81 95 TYR A CA 1
ATOM 692 C C . TYR A 1 95 ? -0.110 3.302 9.337 1.00 97.81 95 TYR A C 1
ATOM 694 O O . TYR A 1 95 ? -0.228 4.117 10.254 1.00 97.81 95 TYR A O 1
ATOM 702 N N . ILE A 1 96 ? 0.778 3.439 8.357 1.00 97.81 96 ILE A N 1
ATOM 703 C CA . ILE A 1 96 ? 1.854 4.424 8.350 1.00 97.81 96 ILE A CA 1
ATOM 704 C C . ILE A 1 96 ? 1.706 5.311 7.116 1.00 97.81 96 ILE A C 1
ATOM 706 O O . ILE A 1 96 ? 1.833 4.862 5.979 1.00 97.81 96 ILE A O 1
ATOM 710 N N . GLU A 1 97 ? 1.466 6.596 7.356 1.00 96.88 97 GLU A N 1
ATOM 711 C CA . GLU A 1 97 ? 1.391 7.624 6.315 1.00 96.88 97 GLU A CA 1
ATOM 712 C C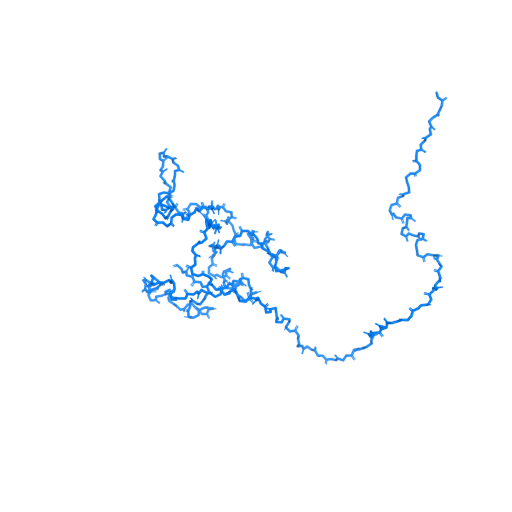 . GLU A 1 97 ? 2.789 8.177 6.017 1.00 96.88 97 GLU A C 1
ATOM 714 O O . GLU A 1 97 ? 3.111 9.316 6.348 1.00 96.88 97 GLU A O 1
ATOM 719 N N . ASP A 1 98 ? 3.665 7.332 5.467 1.00 97.19 98 ASP A N 1
ATOM 720 C CA . ASP A 1 98 ? 5.049 7.693 5.130 1.00 97.19 98 ASP A CA 1
ATOM 721 C C . ASP A 1 98 ? 5.327 7.777 3.624 1.00 97.19 98 ASP A C 1
ATOM 723 O O . ASP A 1 98 ? 6.471 8.019 3.231 1.00 97.19 98 ASP A O 1
ATOM 727 N N . VAL A 1 99 ? 4.300 7.632 2.779 1.00 98.06 99 VAL A N 1
ATOM 728 C CA . VAL A 1 99 ? 4.397 7.902 1.340 1.00 98.06 99 VAL A CA 1
ATOM 729 C C . VAL A 1 99 ? 3.956 9.346 1.074 1.00 98.06 99 VAL A C 1
ATOM 731 O O . VAL A 1 99 ? 2.778 9.634 0.896 1.00 98.06 99 VAL A O 1
ATOM 734 N N . ASN A 1 100 ? 4.906 10.280 1.083 1.00 96.81 100 ASN A N 1
ATOM 735 C CA . ASN A 1 100 ? 4.654 11.681 0.703 1.00 96.81 100 ASN A CA 1
ATOM 736 C C . ASN A 1 100 ? 5.012 11.959 -0.760 1.00 96.81 100 ASN A C 1
ATOM 738 O O . ASN A 1 100 ? 4.415 12.819 -1.401 1.00 96.81 100 ASN A O 1
ATOM 742 N N . ASP A 1 101 ? 5.986 11.211 -1.269 1.00 98.12 101 ASP A N 1
ATOM 743 C CA . ASP A 1 101 ? 6.450 11.216 -2.645 1.00 98.12 101 ASP A CA 1
ATOM 744 C C . ASP A 1 101 ? 7.029 9.830 -2.970 1.00 98.12 101 ASP A C 1
ATOM 746 O O . ASP A 1 101 ? 7.603 9.162 -2.101 1.00 98.12 101 ASP A O 1
ATOM 750 N N . ASN A 1 102 ? 6.873 9.376 -4.217 1.00 98.44 102 ASN A N 1
ATOM 751 C CA . ASN A 1 102 ? 7.342 8.046 -4.605 1.00 98.44 102 ASN A CA 1
ATOM 752 C C . ASN A 1 102 ? 8.871 7.940 -4.537 1.00 98.44 102 ASN A C 1
ATOM 754 O O . ASN A 1 102 ? 9.389 6.936 -4.048 1.00 98.44 102 ASN A O 1
ATOM 758 N N . ASP A 1 103 ? 9.596 8.939 -5.046 1.00 98.56 103 ASP A N 1
ATOM 759 C CA . ASP A 1 103 ? 11.055 8.903 -5.115 1.00 98.56 103 ASP A CA 1
ATOM 760 C C . ASP A 1 103 ? 11.680 9.070 -3.728 1.00 98.56 103 ASP A C 1
ATOM 762 O O . ASP A 1 103 ? 12.667 8.394 -3.429 1.00 98.56 103 ASP A O 1
ATOM 766 N N . GLU A 1 104 ? 11.084 9.884 -2.851 1.00 98.31 104 GLU A N 1
ATOM 767 C CA . GLU A 1 104 ? 11.500 9.971 -1.446 1.00 98.31 104 GLU A CA 1
ATOM 768 C C . GLU A 1 104 ? 11.347 8.616 -0.735 1.00 98.31 104 GLU A C 1
ATOM 770 O O . GLU A 1 104 ? 12.309 8.099 -0.149 1.00 98.31 104 GLU A O 1
ATOM 775 N N . TRP A 1 105 ? 10.161 8.000 -0.830 1.00 98.38 105 TRP A N 1
ATOM 776 C CA . TRP A 1 105 ? 9.896 6.704 -0.204 1.00 98.38 105 TRP A CA 1
ATOM 777 C C . TRP A 1 105 ? 10.828 5.620 -0.758 1.00 98.38 105 TRP A C 1
ATOM 779 O O . TRP A 1 105 ? 11.424 4.849 0.002 1.00 98.38 105 TRP A O 1
ATOM 789 N N . PHE A 1 106 ? 11.020 5.581 -2.080 1.00 98.38 106 PHE A N 1
ATOM 790 C CA . PHE A 1 106 ? 11.928 4.631 -2.716 1.00 98.38 106 PHE A CA 1
ATOM 791 C C . PHE A 1 106 ? 13.379 4.876 -2.294 1.00 98.38 106 PHE A C 1
ATOM 793 O O . PHE A 1 106 ? 14.075 3.934 -1.923 1.00 98.38 106 PHE A O 1
ATOM 800 N N . GLY A 1 107 ? 13.837 6.129 -2.274 1.00 98.25 107 GLY A N 1
ATOM 801 C CA . GLY A 1 107 ? 15.188 6.508 -1.859 1.00 98.25 107 GLY A CA 1
ATOM 802 C C . GLY A 1 107 ? 15.518 6.074 -0.429 1.00 98.25 107 GLY A C 1
ATOM 803 O O . GLY A 1 107 ? 16.620 5.578 -0.177 1.00 98.25 107 GLY A O 1
ATOM 804 N N . LYS A 1 108 ? 14.546 6.172 0.485 1.00 98.06 108 LYS A N 1
ATOM 805 C CA . LYS A 1 108 ? 14.661 5.706 1.876 1.00 98.06 108 LYS A CA 1
ATOM 806 C C . LYS A 1 108 ? 14.806 4.182 1.983 1.00 98.06 108 LYS A C 1
ATOM 808 O O . LYS A 1 108 ? 15.576 3.699 2.811 1.00 98.06 108 LYS A O 1
ATOM 813 N N . ASN A 1 109 ? 14.094 3.424 1.148 1.00 98.12 109 ASN A N 1
ATOM 814 C CA . ASN A 1 109 ? 13.957 1.968 1.285 1.00 98.12 109 ASN A CA 1
ATOM 815 C C . ASN A 1 109 ? 14.862 1.148 0.343 1.00 98.12 109 ASN A C 1
ATOM 817 O O . ASN A 1 109 ? 15.213 0.006 0.651 1.00 98.12 109 ASN A O 1
ATOM 821 N N . GLN A 1 110 ? 15.303 1.720 -0.783 1.00 97.25 110 GLN A N 1
ATOM 822 C CA . GLN A 1 110 ? 16.009 1.000 -1.851 1.00 97.25 110 GLN A CA 1
ATOM 823 C C . GLN A 1 110 ? 17.281 0.290 -1.378 1.00 97.25 110 GLN A C 1
ATOM 825 O O . GLN A 1 110 ? 17.632 -0.763 -1.904 1.00 97.25 110 GLN A O 1
ATOM 830 N N . ALA A 1 111 ? 17.999 0.849 -0.399 1.00 98.00 111 ALA A N 1
ATOM 831 C CA . ALA A 1 111 ? 19.255 0.273 0.067 1.00 98.00 111 ALA A CA 1
ATOM 832 C C . ALA A 1 111 ? 19.028 -1.051 0.810 1.00 98.00 111 ALA A C 1
ATOM 834 O O . ALA A 1 111 ? 19.797 -1.991 0.613 1.00 98.00 111 ALA A O 1
ATOM 835 N N . ALA A 1 112 ? 17.970 -1.128 1.623 1.00 97.81 112 ALA A N 1
ATOM 836 C CA . ALA A 1 112 ? 17.574 -2.342 2.327 1.00 97.81 112 ALA A CA 1
ATOM 837 C C . ALA A 1 112 ? 16.993 -3.378 1.354 1.00 97.81 112 ALA A C 1
ATOM 839 O O . ALA A 1 112 ? 17.450 -4.519 1.349 1.00 97.81 112 ALA A O 1
ATOM 840 N N . LEU A 1 113 ? 16.094 -2.958 0.456 1.00 97.31 113 LEU A N 1
ATOM 841 C CA . LEU A 1 113 ? 15.491 -3.833 -0.557 1.00 97.31 113 LEU A CA 1
ATOM 842 C C . LEU A 1 113 ? 16.540 -4.464 -1.482 1.00 97.31 113 LEU A C 1
ATOM 844 O O . LEU A 1 113 ? 16.540 -5.674 -1.684 1.00 97.31 113 LEU A O 1
ATOM 848 N N . ARG A 1 114 ? 17.521 -3.679 -1.952 1.00 97.12 114 ARG A N 1
ATOM 849 C CA . ARG A 1 114 ? 18.660 -4.190 -2.741 1.00 97.12 114 ARG A CA 1
ATOM 850 C C . ARG A 1 114 ? 19.493 -5.243 -2.012 1.00 97.12 114 ARG A C 1
ATOM 852 O O . ARG A 1 114 ? 20.190 -6.014 -2.661 1.00 97.12 114 ARG A O 1
ATOM 859 N N . GLN A 1 115 ? 19.484 -5.229 -0.682 1.00 97.38 115 GLN A N 1
ATOM 860 C CA . GLN A 1 115 ? 20.192 -6.195 0.159 1.00 97.38 115 GLN A CA 1
ATOM 861 C C . GLN A 1 115 ? 19.302 -7.381 0.562 1.00 97.38 115 GLN A C 1
ATOM 863 O O . GLN A 1 115 ? 19.738 -8.195 1.371 1.00 97.38 115 GLN A O 1
ATOM 868 N N . GLY A 1 116 ? 18.062 -7.461 0.060 1.00 94.56 116 GLY A N 1
ATOM 869 C CA . GLY A 1 116 ? 17.083 -8.466 0.481 1.00 94.56 116 GLY A CA 1
ATOM 870 C C . GLY A 1 116 ? 16.660 -8.321 1.945 1.00 94.56 116 GLY A C 1
ATOM 871 O O . GLY A 1 116 ? 16.237 -9.292 2.565 1.00 94.56 116 GLY A O 1
ATOM 872 N N . LYS A 1 117 ? 16.825 -7.131 2.536 1.00 96.81 117 LYS A N 1
ATOM 873 C CA . LYS A 1 117 ? 16.453 -6.866 3.927 1.00 96.81 117 LYS A CA 1
ATOM 874 C C . LYS A 1 117 ? 15.026 -6.350 4.001 1.00 96.81 117 LYS A C 1
ATOM 876 O O . LYS A 1 117 ? 14.626 -5.503 3.204 1.00 96.81 117 LYS A O 1
ATOM 881 N N . ALA A 1 118 ? 14.304 -6.814 5.016 1.00 95.31 118 ALA A N 1
ATOM 882 C CA . ALA A 1 118 ? 12.972 -6.323 5.325 1.00 95.31 118 ALA A CA 1
ATOM 883 C C . ALA A 1 118 ? 12.995 -4.809 5.590 1.00 95.31 118 ALA A C 1
ATOM 885 O O . ALA A 1 118 ? 13.851 -4.305 6.319 1.00 95.31 118 ALA A O 1
ATOM 886 N N . ILE A 1 119 ? 12.015 -4.106 5.023 1.00 96.94 119 ILE A N 1
ATO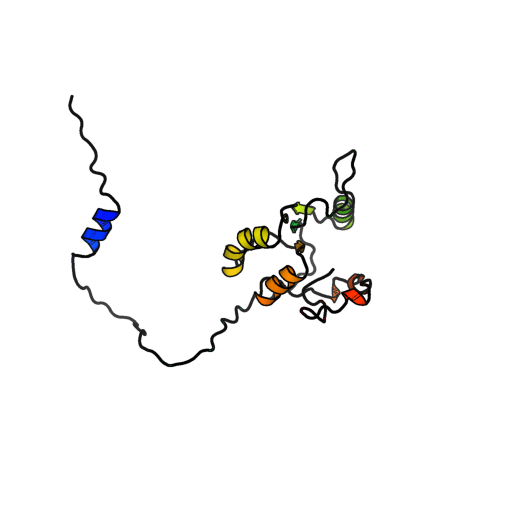M 887 C CA . ILE A 1 119 ? 11.757 -2.680 5.285 1.00 96.94 119 ILE A CA 1
ATOM 888 C C . ILE A 1 119 ? 10.665 -2.469 6.343 1.00 96.94 119 ILE A C 1
ATOM 890 O O . ILE A 1 119 ? 10.310 -1.337 6.658 1.00 96.94 119 ILE A O 1
ATOM 894 N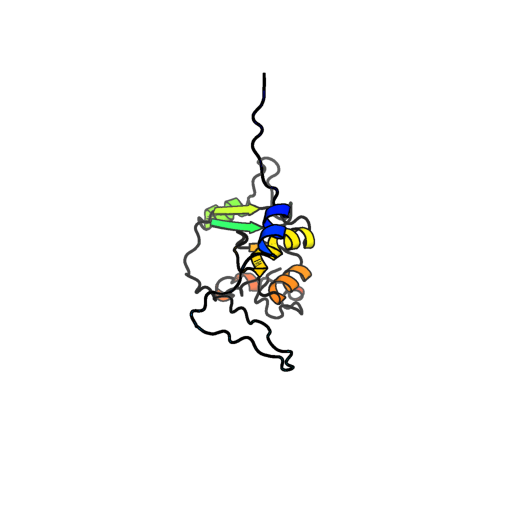 N . GLY A 1 120 ? 10.137 -3.565 6.899 1.00 96.31 120 GLY A N 1
ATOM 895 C CA . GLY A 1 120 ? 9.083 -3.542 7.911 1.00 96.31 120 GLY A CA 1
ATOM 896 C C . GLY A 1 120 ? 7.729 -3.093 7.365 1.00 96.31 120 GLY A C 1
ATOM 897 O O . GLY A 1 120 ? 6.990 -2.431 8.088 1.00 96.31 120 GLY A O 1
ATOM 898 N N . ARG A 1 121 ? 7.436 -3.384 6.092 1.00 96.69 121 ARG A N 1
ATOM 899 C CA . ARG A 1 121 ? 6.149 -3.134 5.433 1.00 96.69 121 ARG A CA 1
ATOM 900 C C . ARG A 1 121 ? 5.687 -4.417 4.772 1.00 96.69 121 ARG A C 1
ATOM 902 O O . ARG A 1 121 ? 6.485 -5.041 4.077 1.00 96.69 121 ARG A O 1
ATOM 909 N N . ASP A 1 122 ? 4.420 -4.743 4.971 1.00 97.00 122 ASP A N 1
ATOM 910 C CA . ASP A 1 122 ? 3.773 -5.890 4.340 1.00 97.00 122 ASP A CA 1
ATOM 911 C C . ASP A 1 122 ? 3.064 -5.437 3.056 1.00 97.00 122 ASP A C 1
ATOM 913 O O . ASP A 1 122 ? 3.181 -6.070 2.013 1.00 97.00 122 ASP A O 1
ATOM 917 N N . ILE A 1 123 ? 2.399 -4.274 3.103 1.00 97.38 123 ILE A N 1
ATOM 918 C CA . ILE A 1 123 ? 1.765 -3.630 1.946 1.00 97.38 123 ILE A CA 1
ATOM 919 C C . ILE A 1 123 ? 2.309 -2.210 1.801 1.00 97.38 123 ILE A C 1
ATOM 921 O O . ILE A 1 123 ? 2.444 -1.476 2.780 1.00 97.38 123 ILE A O 1
ATOM 925 N N . THR A 1 124 ? 2.606 -1.802 0.568 1.00 98.25 124 THR A N 1
ATOM 926 C CA . THR A 1 124 ? 2.941 -0.411 0.242 1.00 98.25 124 THR A CA 1
ATOM 927 C C . THR A 1 124 ? 2.073 0.068 -0.911 1.00 98.25 124 THR A C 1
ATOM 929 O O . THR A 1 124 ? 2.018 -0.576 -1.956 1.00 98.25 124 THR A O 1
ATOM 932 N N . VAL A 1 125 ? 1.427 1.217 -0.735 1.00 98.56 125 VAL A N 1
ATOM 933 C CA . VAL A 1 125 ? 0.610 1.860 -1.764 1.00 98.56 125 VAL A CA 1
ATOM 934 C C . VAL A 1 125 ? 1.446 2.914 -2.480 1.00 98.56 125 VAL A C 1
ATOM 936 O O . VAL A 1 125 ? 1.807 3.943 -1.914 1.00 98.56 125 VAL A O 1
ATOM 939 N N . LEU A 1 126 ? 1.762 2.652 -3.745 1.00 98.38 126 LEU A N 1
ATOM 940 C CA . LEU A 1 126 ? 2.590 3.508 -4.593 1.00 98.38 126 LEU A CA 1
ATOM 941 C C . LEU A 1 126 ? 1.830 3.843 -5.871 1.00 98.38 126 LEU A C 1
ATOM 943 O O . LEU A 1 126 ? 0.908 3.133 -6.267 1.00 98.38 126 LEU A O 1
ATOM 947 N N . THR A 1 127 ? 2.233 4.919 -6.541 1.00 98.06 127 THR A N 1
ATOM 948 C CA . THR A 1 127 ? 1.688 5.205 -7.875 1.00 98.06 127 THR A CA 1
ATOM 949 C C . THR A 1 127 ? 2.078 4.117 -8.876 1.00 98.06 127 THR A C 1
ATOM 951 O O . THR A 1 127 ? 3.108 3.456 -8.725 1.00 98.06 127 THR A O 1
ATOM 954 N N . ASP A 1 128 ? 1.274 3.970 -9.928 1.00 96.81 128 ASP A N 1
ATOM 955 C CA . ASP A 1 128 ? 1.376 2.897 -10.924 1.00 96.81 128 ASP A CA 1
ATOM 956 C C . ASP A 1 128 ? 2.796 2.732 -11.503 1.00 96.81 128 ASP A C 1
ATOM 958 O O . ASP A 1 128 ? 3.352 1.634 -11.519 1.00 96.81 128 ASP A O 1
ATOM 962 N N . TRP A 1 129 ? 3.454 3.836 -11.873 1.00 97.88 129 TRP A N 1
ATOM 963 C CA . TRP A 1 129 ? 4.814 3.795 -12.419 1.00 97.88 129 TRP A CA 1
ATOM 964 C C . TRP A 1 129 ? 5.865 3.347 -11.393 1.00 97.88 129 TRP A C 1
ATOM 966 O O . TRP A 1 129 ? 6.866 2.720 -11.757 1.00 97.88 129 TRP A O 1
ATOM 976 N N . MET A 1 130 ? 5.663 3.662 -10.112 1.00 98.62 130 MET A N 1
ATOM 977 C CA . MET A 1 130 ? 6.573 3.250 -9.051 1.00 98.62 130 MET A CA 1
ATOM 978 C C . MET A 1 130 ? 6.331 1.786 -8.677 1.00 98.62 130 MET A C 1
ATOM 980 O O . MET A 1 130 ? 7.295 1.039 -8.531 1.00 98.62 130 MET A O 1
ATOM 984 N N . ALA A 1 131 ? 5.077 1.330 -8.625 1.00 98.25 131 ALA A N 1
ATOM 985 C CA . ALA A 1 131 ? 4.760 -0.090 -8.478 1.00 98.25 131 ALA A CA 1
ATOM 986 C C . ALA A 1 131 ? 5.400 -0.920 -9.609 1.00 98.25 131 ALA A C 1
ATOM 988 O O . ALA A 1 131 ? 6.105 -1.894 -9.335 1.00 98.25 131 ALA A O 1
ATOM 989 N N . ALA A 1 132 ? 5.297 -0.460 -10.862 1.00 98.31 132 ALA A N 1
ATOM 990 C CA . ALA A 1 132 ? 5.971 -1.076 -12.006 1.00 98.31 132 ALA A CA 1
ATOM 991 C C . ALA A 1 132 ? 7.496 -1.168 -11.818 1.00 98.31 132 ALA A C 1
ATOM 993 O O . ALA A 1 132 ? 8.126 -2.178 -12.149 1.00 98.31 132 ALA A O 1
ATOM 994 N N . ARG A 1 133 ? 8.115 -0.123 -11.252 1.00 98.44 133 ARG A N 1
ATOM 995 C CA . ARG A 1 133 ? 9.546 -0.121 -10.919 1.00 98.44 133 ARG A CA 1
ATOM 996 C C . ARG A 1 133 ? 9.878 -1.147 -9.834 1.00 98.44 133 ARG A C 1
ATOM 998 O O . ARG A 1 133 ? 10.881 -1.841 -9.985 1.00 98.44 133 ARG A O 1
ATOM 1005 N N . MET A 1 134 ? 9.072 -1.254 -8.779 1.00 98.38 134 MET A N 1
ATOM 1006 C CA . MET A 1 134 ? 9.276 -2.218 -7.688 1.00 98.38 134 MET A CA 1
ATOM 1007 C C . MET A 1 134 ? 9.203 -3.662 -8.191 1.00 98.38 134 MET A C 1
ATOM 1009 O O . MET A 1 134 ? 10.081 -4.462 -7.868 1.00 98.38 134 MET A O 1
ATOM 1013 N N . VAL A 1 135 ? 8.225 -3.971 -9.050 1.00 98.06 135 VAL A N 1
ATOM 1014 C CA . VAL A 1 135 ? 8.087 -5.289 -9.690 1.00 98.06 135 VAL A CA 1
ATOM 1015 C C . VAL A 1 135 ? 9.289 -5.595 -10.579 1.00 98.06 135 VAL A C 1
ATOM 1017 O O . VAL A 1 135 ? 9.907 -6.647 -10.435 1.00 98.06 135 VAL A O 1
ATOM 1020 N N . ARG A 1 136 ? 9.698 -4.656 -11.443 1.00 97.94 136 ARG A N 1
ATOM 1021 C CA . ARG A 1 136 ? 10.871 -4.836 -12.318 1.00 97.94 136 ARG A CA 1
ATOM 1022 C C . ARG A 1 136 ? 12.166 -5.085 -11.539 1.00 97.94 136 ARG A C 1
ATOM 1024 O O . ARG A 1 136 ? 13.061 -5.756 -12.044 1.00 97.94 136 ARG A O 1
ATOM 1031 N N . LEU A 1 137 ? 12.288 -4.517 -10.341 1.00 97.69 137 LEU A N 1
ATOM 1032 C CA . LEU A 1 137 ? 13.446 -4.705 -9.464 1.00 97.69 137 LEU A CA 1
ATOM 1033 C C . LEU A 1 137 ? 13.352 -5.966 -8.588 1.00 97.69 137 LEU A C 1
ATOM 1035 O O . LEU A 1 137 ? 14.309 -6.264 -7.878 1.00 97.69 137 LEU A O 1
ATOM 1039 N N . GLY A 1 138 ? 12.240 -6.706 -8.645 1.00 96.62 138 GLY A N 1
ATOM 1040 C CA . GLY A 1 138 ? 12.034 -7.928 -7.865 1.00 96.62 138 GLY A CA 1
ATOM 1041 C C . GLY A 1 138 ? 11.747 -7.677 -6.383 1.00 96.62 138 GLY A C 1
ATOM 1042 O O . GLY A 1 138 ? 12.072 -8.517 -5.553 1.00 96.62 138 GLY A O 1
ATOM 1043 N N . TYR A 1 139 ? 11.185 -6.516 -6.033 1.00 97.38 139 TYR A N 1
ATOM 1044 C CA . TYR A 1 139 ? 10.892 -6.142 -4.640 1.00 97.38 139 TYR A CA 1
ATOM 1045 C C . TYR A 1 139 ? 9.441 -6.391 -4.219 1.00 97.38 139 TYR A C 1
ATOM 1047 O O . TYR A 1 139 ? 9.086 -6.077 -3.086 1.00 97.38 139 TYR A O 1
ATOM 1055 N N . ALA A 1 140 ? 8.606 -6.904 -5.121 1.00 96.81 140 ALA A N 1
ATOM 1056 C CA . ALA A 1 140 ? 7.212 -7.230 -4.857 1.00 96.81 140 ALA A CA 1
ATOM 1057 C C . ALA A 1 140 ? 6.986 -8.735 -5.016 1.00 96.81 140 ALA A C 1
ATOM 1059 O O . ALA A 1 140 ? 7.513 -9.358 -5.942 1.00 96.81 140 ALA A O 1
ATOM 1060 N N . GLU A 1 141 ? 6.186 -9.298 -4.119 1.00 95.44 141 GLU A N 1
ATOM 1061 C CA . GLU A 1 141 ? 5.728 -10.678 -4.205 1.00 95.44 141 GLU A CA 1
ATOM 1062 C C . GLU A 1 141 ? 4.512 -10.784 -5.133 1.00 95.44 141 GLU A C 1
ATOM 1064 O O . GLU A 1 141 ? 3.751 -9.827 -5.300 1.00 95.44 141 GLU A O 1
ATOM 1069 N N . LYS A 1 142 ? 4.341 -11.950 -5.766 1.00 96.31 142 LYS A N 1
ATOM 1070 C CA . LYS A 1 142 ? 3.126 -12.235 -6.530 1.00 96.31 142 LYS A CA 1
ATOM 1071 C C . LYS A 1 142 ? 1.945 -12.362 -5.575 1.00 96.31 142 LYS A C 1
ATOM 1073 O O . LYS A 1 142 ? 2.026 -13.072 -4.580 1.00 96.31 142 LYS A O 1
ATOM 1078 N N . LEU A 1 143 ? 0.837 -11.729 -5.924 1.00 95.19 143 LEU A N 1
ATOM 1079 C CA . LEU A 1 143 ? -0.416 -11.863 -5.203 1.00 95.19 143 LEU A CA 1
ATOM 1080 C C . LEU A 1 143 ? -0.981 -13.273 -5.390 1.00 95.19 143 LEU A C 1
ATOM 1082 O O . LEU A 1 143 ? -1.079 -13.769 -6.517 1.00 95.19 143 LEU A O 1
ATOM 1086 N N . ASP A 1 144 ? -1.426 -13.884 -4.296 1.00 92.06 144 ASP A N 1
ATOM 1087 C CA . ASP A 1 144 ? -2.254 -15.081 -4.364 1.00 92.06 144 ASP A CA 1
ATOM 1088 C C . ASP A 1 144 ? -3.690 -14.686 -4.730 1.00 92.06 144 ASP A C 1
ATOM 1090 O O . ASP A 1 144 ? -4.488 -14.247 -3.897 1.00 92.06 144 ASP A O 1
ATOM 1094 N N . ARG A 1 145 ? -4.022 -14.837 -6.014 1.00 86.81 145 ARG A N 1
ATOM 1095 C CA . ARG A 1 145 ? -5.319 -14.427 -6.562 1.00 86.81 145 ARG A CA 1
ATOM 1096 C C . ARG A 1 145 ? -6.494 -15.211 -5.988 1.00 86.81 145 ARG A C 1
ATOM 1098 O O . ARG A 1 145 ? -7.604 -14.680 -5.987 1.00 86.81 145 ARG A O 1
ATOM 1105 N N . GLU A 1 146 ? -6.279 -16.431 -5.503 1.00 89.75 146 GLU A N 1
ATOM 1106 C CA . GLU A 1 146 ? -7.351 -17.241 -4.918 1.00 89.75 146 GLU A CA 1
ATOM 1107 C C . GLU A 1 146 ? -7.811 -16.661 -3.573 1.00 89.75 146 GLU A C 1
ATOM 1109 O O . GLU A 1 146 ? -8.989 -16.750 -3.225 1.00 89.75 146 GLU A O 1
ATOM 1114 N N . THR A 1 147 ? -6.915 -15.961 -2.869 1.00 90.19 147 THR A N 1
ATOM 1115 C CA . THR A 1 147 ? -7.208 -15.297 -1.587 1.00 90.19 147 THR A CA 1
ATOM 1116 C C . THR A 1 147 ? -7.835 -13.907 -1.734 1.00 90.19 147 THR A C 1
ATOM 1118 O O . THR A 1 147 ? -8.295 -13.332 -0.748 1.00 90.19 147 THR A O 1
ATOM 1121 N N . ILE A 1 148 ? -7.922 -13.365 -2.958 1.00 93.44 148 ILE A N 1
ATOM 1122 C CA . ILE A 1 148 ? -8.444 -12.014 -3.232 1.00 93.44 148 ILE A CA 1
ATOM 1123 C C . ILE A 1 148 ? -9.670 -12.090 -4.162 1.00 93.44 148 ILE A C 1
ATOM 1125 O O . ILE A 1 148 ? -9.658 -11.578 -5.288 1.00 93.44 148 ILE A O 1
ATOM 1129 N N . PRO A 1 149 ? -10.795 -12.681 -3.709 1.00 94.44 149 PRO A N 1
ATOM 1130 C CA . PRO A 1 149 ? -11.978 -12.887 -4.550 1.00 94.44 149 PRO A CA 1
ATOM 1131 C C . PRO A 1 149 ? -12.636 -11.576 -5.004 1.00 94.44 149 PRO A C 1
ATOM 1133 O O . PRO A 1 149 ? -13.403 -11.565 -5.969 1.00 94.44 149 PRO A O 1
ATOM 1136 N N . ASN A 1 150 ? -12.338 -10.461 -4.330 1.00 95.69 150 ASN A N 1
ATOM 1137 C CA . ASN A 1 150 ? -12.854 -9.134 -4.662 1.00 95.69 150 ASN A CA 1
ATOM 1138 C C . ASN A 1 150 ? -12.091 -8.445 -5.805 1.00 95.69 150 ASN A C 1
ATOM 1140 O O . ASN A 1 150 ? -12.577 -7.438 -6.314 1.00 95.69 150 ASN A O 1
ATOM 1144 N N . ALA A 1 151 ? -10.975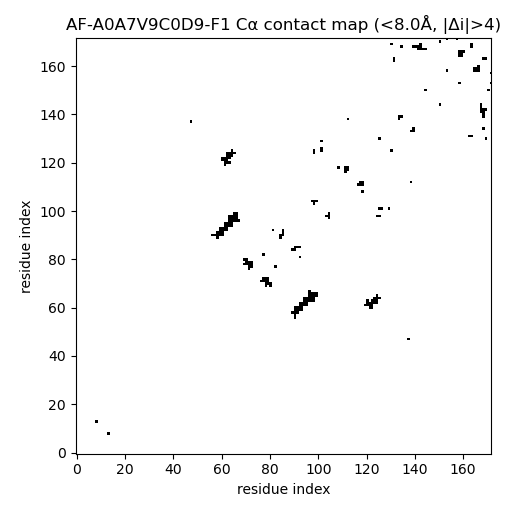 -9.009 -6.291 1.00 94.88 151 ALA A N 1
ATOM 1145 C CA . ALA A 1 151 ? -10.275 -8.503 -7.478 1.00 94.88 151 ALA A CA 1
ATOM 1146 C C . ALA A 1 151 ? -11.160 -8.514 -8.744 1.00 94.88 151 ALA A C 1
ATOM 1148 O O . ALA A 1 151 ? -10.919 -7.776 -9.695 1.00 94.88 151 ALA A O 1
ATOM 1149 N N . LYS A 1 152 ? -12.243 -9.303 -8.748 1.00 94.69 152 LYS A N 1
ATOM 1150 C CA . LYS A 1 152 ? -13.266 -9.289 -9.806 1.00 94.69 152 LYS A CA 1
ATOM 1151 C C . LYS A 1 152 ? -14.036 -7.965 -9.920 1.00 94.69 152 LYS A C 1
ATOM 1153 O O . LYS A 1 152 ? -14.682 -7.740 -10.936 1.00 94.69 152 LYS A O 1
ATOM 1158 N N . ASN A 1 153 ? -13.994 -7.111 -8.894 1.00 96.88 153 ASN A N 1
ATOM 1159 C CA . ASN A 1 153 ? -14.740 -5.850 -8.854 1.00 96.88 153 ASN A CA 1
ATOM 1160 C C . ASN A 1 153 ? -14.036 -4.709 -9.614 1.00 96.88 153 ASN A C 1
ATOM 1162 O O . ASN A 1 153 ? -14.579 -3.609 -9.697 1.00 96.88 153 ASN A O 1
ATOM 1166 N N . LEU A 1 154 ? -12.838 -4.948 -10.160 1.00 95.94 154 LEU A N 1
ATOM 1167 C CA . LEU A 1 154 ? -12.102 -3.948 -10.929 1.00 95.94 154 LEU A CA 1
ATOM 1168 C C . LEU A 1 154 ? -12.858 -3.552 -12.200 1.00 95.94 154 LEU A C 1
ATOM 1170 O O . LEU A 1 154 ? -13.274 -4.406 -12.986 1.00 95.94 154 LEU A O 1
ATOM 1174 N N . VAL A 1 155 ? -12.967 -2.245 -12.442 1.00 97.00 155 VAL A N 1
ATOM 1175 C CA . VAL A 1 155 ? -13.483 -1.711 -13.709 1.00 97.00 155 VAL A CA 1
ATOM 1176 C C . VAL A 1 155 ? -12.562 -2.097 -14.866 1.00 97.00 155 VAL A C 1
ATOM 1178 O O . VAL A 1 155 ? -11.343 -2.148 -14.705 1.00 97.00 155 VAL A O 1
ATOM 1181 N N . SER A 1 156 ? -13.127 -2.320 -16.055 1.00 96.38 156 SER A N 1
ATOM 1182 C CA . SER A 1 156 ? -12.400 -2.861 -17.216 1.00 96.38 156 SER A CA 1
ATOM 1183 C C . SER A 1 156 ? -11.124 -2.091 -17.571 1.00 96.38 156 SER A C 1
ATOM 1185 O O . SER A 1 156 ? -10.112 -2.700 -17.900 1.00 96.38 156 SER A O 1
ATOM 1187 N N . ALA A 1 157 ? -11.138 -0.762 -17.439 1.00 95.81 157 ALA A N 1
ATO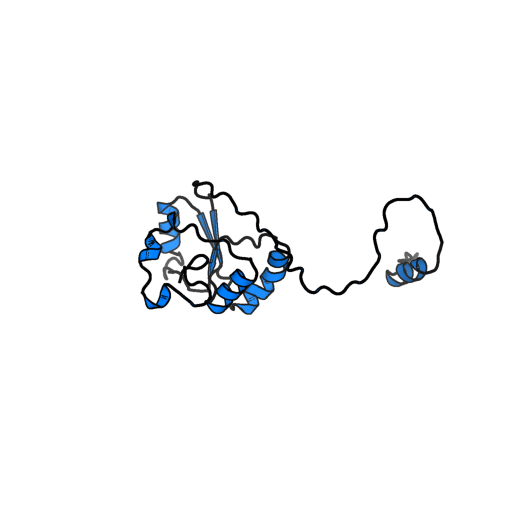M 1188 C CA . ALA A 1 157 ? -9.981 0.086 -17.734 1.00 95.81 157 ALA A CA 1
ATOM 1189 C C . ALA A 1 157 ? -8.773 -0.158 -16.808 1.00 95.81 157 ALA A C 1
ATOM 1191 O O . ALA A 1 157 ? -7.654 0.199 -17.160 1.00 95.81 157 ALA A O 1
ATOM 1192 N N . LEU A 1 158 ? -8.986 -0.759 -15.635 1.00 95.62 158 LEU A N 1
ATOM 1193 C CA . LEU A 1 158 ? -7.956 -0.983 -14.625 1.00 95.62 158 LEU A CA 1
ATOM 1194 C C . LEU A 1 158 ? -7.531 -2.454 -14.516 1.00 95.62 158 LEU A C 1
ATOM 1196 O O . LEU A 1 158 ? -6.672 -2.771 -13.701 1.00 95.62 158 LEU A O 1
ATOM 1200 N N . GLN A 1 159 ? -8.077 -3.368 -15.317 1.00 95.62 159 GLN A N 1
ATOM 1201 C CA . GLN A 1 159 ? -7.818 -4.805 -15.156 1.00 95.62 159 GLN A CA 1
ATOM 1202 C C . GLN A 1 159 ? -6.465 -5.278 -15.703 1.00 95.62 159 GLN A C 1
ATOM 1204 O O . GLN A 1 159 ? -5.980 -6.298 -15.236 1.00 95.62 159 GLN A O 1
ATOM 1209 N N . SER A 1 160 ? -5.865 -4.570 -16.666 1.00 95.81 160 SER A N 1
ATOM 1210 C CA . SER A 1 160 ? -4.683 -5.059 -17.396 1.00 95.81 160 SER A CA 1
ATOM 1211 C C . SER A 1 160 ? -3.740 -3.914 -17.806 1.00 95.81 160 SER A C 1
ATOM 1213 O O . SER A 1 160 ? -3.681 -3.551 -18.986 1.00 95.81 160 SER A O 1
ATOM 1215 N N . PRO A 1 161 ? -3.009 -3.293 -16.863 1.00 95.88 161 PRO A N 1
ATOM 1216 C CA . PRO A 1 161 ? -1.978 -2.315 -17.199 1.00 95.88 161 PRO A CA 1
ATOM 1217 C C . PRO A 1 161 ? -0.835 -2.988 -17.970 1.00 95.88 161 PRO A C 1
ATOM 1219 O O . PRO A 1 161 ? -0.507 -4.147 -17.734 1.00 95.88 161 PRO A O 1
ATOM 1222 N N . GLY A 1 162 ? -0.167 -2.252 -18.862 1.00 97.25 162 GLY A N 1
ATOM 1223 C CA . GLY A 1 162 ? 0.856 -2.836 -19.744 1.00 97.25 162 GLY A CA 1
ATOM 1224 C C . GLY A 1 162 ? 2.063 -3.463 -19.029 1.00 97.25 162 GLY A C 1
ATOM 1225 O O . GLY A 1 162 ? 2.741 -4.300 -19.613 1.00 97.25 162 GLY A O 1
ATOM 1226 N N . TRP A 1 163 ? 2.338 -3.075 -17.781 1.00 96.88 163 TRP A N 1
ATOM 1227 C CA . TRP A 1 163 ? 3.455 -3.596 -16.984 1.00 96.88 163 TRP A CA 1
ATOM 1228 C C . TRP A 1 163 ? 3.069 -4.752 -16.045 1.00 96.88 163 TRP A C 1
ATOM 1230 O O . TRP A 1 163 ? 3.961 -5.444 -15.560 1.00 96.88 163 TRP A O 1
ATOM 1240 N N . ASP A 1 164 ? 1.772 -4.972 -15.808 1.00 97.56 164 ASP A N 1
ATOM 1241 C CA . ASP A 1 164 ? 1.225 -6.089 -15.020 1.00 97.56 164 ASP A CA 1
ATOM 1242 C C . ASP A 1 164 ? -0.121 -6.545 -15.622 1.00 97.56 164 ASP A C 1
ATOM 1244 O O . ASP A 1 164 ? -1.173 -6.337 -15.010 1.00 97.56 164 ASP A O 1
ATOM 1248 N N . PRO A 1 165 ? -0.119 -7.121 -16.847 1.00 96.06 165 PRO A N 1
ATOM 1249 C CA . PRO A 1 165 ? -1.348 -7.389 -17.605 1.00 96.06 165 PRO A CA 1
ATOM 1250 C C . PRO A 1 165 ? -2.333 -8.304 -16.875 1.00 96.06 165 PRO A C 1
ATOM 1252 O O . PRO A 1 165 ? -3.543 -8.164 -17.016 1.00 96.06 165 PRO A O 1
ATOM 1255 N N . ASP A 1 166 ? -1.809 -9.201 -16.043 1.00 94.81 166 ASP A N 1
ATOM 1256 C CA . ASP A 1 166 ? -2.603 -10.167 -15.291 1.00 94.81 166 ASP A CA 1
ATOM 1257 C C . ASP A 1 166 ? -2.869 -9.731 -13.841 1.00 94.81 166 ASP A C 1
ATOM 1259 O O . ASP A 1 166 ? -3.355 -10.548 -13.058 1.00 94.81 166 ASP A O 1
ATOM 1263 N N . ARG A 1 167 ? -2.529 -8.494 -13.441 1.00 95.75 167 ARG A N 1
ATOM 1264 C CA . ARG A 1 167 ? -2.633 -8.013 -12.044 1.00 95.75 167 ARG A CA 1
ATOM 1265 C C . ARG A 1 167 ? -2.034 -9.009 -11.041 1.00 95.75 167 ARG A C 1
ATOM 1267 O O . ARG A 1 167 ? -2.616 -9.319 -10.004 1.00 95.75 167 ARG A O 1
ATOM 1274 N N . SER A 1 168 ? -0.881 -9.572 -11.399 1.00 96.31 168 SER A N 1
ATOM 1275 C CA . SER A 1 168 ? -0.188 -10.591 -10.611 1.00 96.31 168 SER A CA 1
ATOM 1276 C C . SER A 1 168 ? 0.594 -9.998 -9.446 1.00 96.31 168 SER A C 1
ATOM 1278 O O . SER A 1 168 ? 0.955 -10.737 -8.539 1.00 96.31 168 SER A O 1
ATOM 1280 N N . PHE A 1 169 ? 0.880 -8.695 -9.461 1.00 97.62 169 PHE A N 1
ATOM 1281 C CA . PHE A 1 169 ? 1.682 -8.031 -8.428 1.00 97.62 169 PHE A CA 1
ATOM 1282 C C . PHE A 1 169 ? 0.997 -6.807 -7.822 1.00 97.62 169 PHE A C 1
ATOM 1284 O O . PHE A 1 169 ? 1.439 -6.302 -6.793 1.00 97.62 169 PHE A O 1
ATOM 1291 N N . SER A 1 170 ? -0.049 -6.289 -8.466 1.00 97.25 170 SER A N 1
ATOM 1292 C CA . SER A 1 170 ? -0.659 -5.014 -8.102 1.00 97.25 170 SER A CA 1
ATOM 1293 C C . SER A 1 170 ? -2.178 -5.060 -8.114 1.00 97.25 170 SER A C 1
ATOM 1295 O O . SER A 1 170 ? -2.782 -5.794 -8.895 1.00 97.25 170 SER A O 1
AT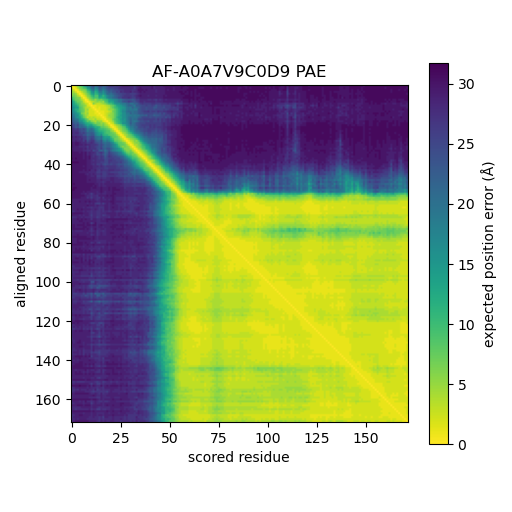OM 1297 N N . LEU A 1 171 ? -2.790 -4.218 -7.281 1.00 96.12 171 LEU A N 1
ATOM 1298 C CA . LEU A 1 171 ? -4.224 -3.950 -7.286 1.00 96.12 171 LEU A CA 1
ATOM 1299 C C . LEU A 1 171 ? -4.461 -2.434 -7.209 1.00 96.12 171 LEU A C 1
ATOM 1301 O O . LEU A 1 171 ? -3.865 -1.792 -6.341 1.00 96.12 171 LEU A O 1
ATOM 1305 N N . PRO A 1 172 ? -5.260 -1.867 -8.131 1.00 93.69 172 PRO A N 1
ATOM 1306 C CA . PRO A 1 172 ? -5.624 -0.455 -8.141 1.00 93.69 172 PRO A CA 1
ATOM 1307 C C . PRO A 1 172 ? -6.858 -0.154 -7.281 1.00 93.69 172 PRO A C 1
ATOM 1309 O O . PRO A 1 172 ? -7.680 -1.075 -7.058 1.00 93.69 172 PRO A O 1
#

Solvent-accessible surface area (backbone atoms only — not comparable to full-atom values): 11599 Å² total; per-residue (Å²): 139,85,87,84,79,80,87,76,83,50,78,65,61,56,53,60,57,63,76,75,67,84,84,89,87,91,82,90,84,82,88,87,83,81,76,93,73,95,72,93,83,73,80,78,76,76,76,72,80,77,78,80,82,64,94,66,83,59,72,61,45,32,35,37,26,42,70,85,76,61,65,62,42,87,86,79,72,43,41,60,68,59,53,48,49,24,71,78,68,66,31,41,74,51,78,40,68,67,34,87,44,71,66,61,43,43,66,74,43,48,68,40,52,77,67,75,40,85,85,80,60,79,43,73,60,63,58,71,72,53,47,48,48,37,49,76,71,66,74,56,66,72,57,65,64,86,82,44,74,67,66,77,74,57,56,78,93,70,51,52,47,95,84,42,54,79,43,44,68,59,83,135

Foldseek 3Di:
DDDDDDDDDDPVNVVVVVVPDDDDDDDDDDDPDDDDDDDPDCPPPPPPPADPDDVDDDQEAEEEEAPPPADADPPPRDGVVQVVVCVVRVYHYRYHNPPHDLCVVCVVCVVCLVVVHDPPHPYYDDPPVSLLVCVVVVNFHFDPVVVCVCLVVDDPVQCADPSRGNCRGDDD

Radius of gyration: 26.31 Å; Cα contacts (8 Å, |Δi|>4): 127; chains: 1; bounding box: 72×44×59 Å

Mean predicted aligned error: 14.65 Å

Secondary structure (DSSP, 8-state):
----------HHHHHHHHTSS---------------------------------SSPPSEEEEEEETT-S---TTT---HHHHHHHHHH-PEEEEEEEES-HHHHHHHHHHHHTTT---S-SEE---HHHHHHHHHTT-SPPP-GGG-GGGGG--GGGS--TTSTT-SS---

pLDDT: mean 81.71, std 21.88, range [32.62, 98.62]